Protein AF-A0ABD3ZFS5-F1 (afdb_monomer)

pLDDT: mean 71.9, std 12.24, range [45.72, 90.06]

Organism: NCBI:txid910996

Sequence (78 aa):
MLGEFCDKGVSQLNLYDVLGPKPKSEALMKVLDEINNKGRGKILFTGQGIMKDWQMKRNMLSPAYTARFSELPIAFAN

Foldseek 3Di:
DQQLDDDVPDGDADPPRDPDHDPCSVVVVVVLVVVCVVPPDHDDDPPVDDPDPDDDPPPDDDFPCPPDPVSHDDDDDD

Secondary structure (DSSP, 8-state):
--TT--STT-----TTS-SSPPTTHHHHHHHHHHHHHTSS-----TTS----S-----SSPPP-TTT-GGGSPPPPP-

InterPro domains:
  IPR025188 Domain of unknown function DUF4113 [PF13438] (26-74)

Radius of gyration: 20.81 Å; Cα contacts (8 Å, |Δi|>4): 32; chains: 1; bounding box: 55×20×56 Å

Structure (mmCIF, N/CA/C/O backbone):
data_AF-A0ABD3ZFS5-F1
#
_entry.id   AF-A0ABD3ZFS5-F1
#
loop_
_atom_site.group_PDB
_atom_site.id
_atom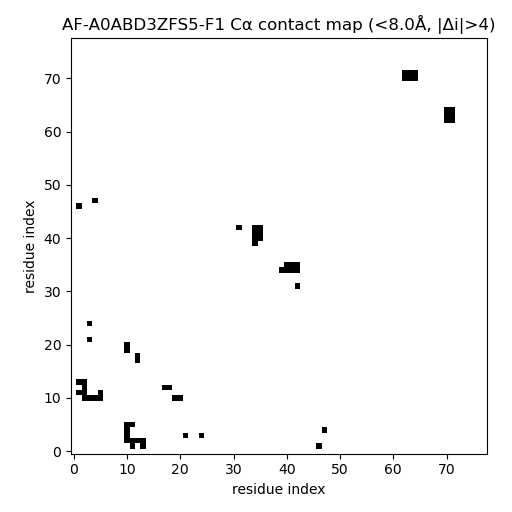_site.type_symbol
_atom_site.label_atom_id
_atom_site.label_alt_id
_atom_site.label_comp_id
_atom_site.label_asym_id
_atom_site.label_entity_id
_atom_site.label_seq_id
_atom_site.pdbx_PDB_ins_code
_atom_site.Cartn_x
_atom_site.Cartn_y
_atom_site.Cartn_z
_atom_site.occupancy
_atom_site.B_iso_or_equiv
_atom_site.auth_seq_id
_atom_site.auth_comp_id
_atom_site.auth_asym_id
_atom_site.auth_atom_id
_atom_site.pdbx_PDB_model_num
ATOM 1 N N . MET A 1 1 ? -13.263 -8.475 -5.820 1.00 51.81 1 MET A N 1
ATOM 2 C CA . MET A 1 1 ? -12.847 -8.205 -4.422 1.00 51.81 1 MET A CA 1
ATOM 3 C C . MET A 1 1 ? -11.349 -7.855 -4.385 1.00 51.81 1 MET A C 1
ATOM 5 O O . MET A 1 1 ? -10.570 -8.483 -3.688 1.00 51.81 1 MET A O 1
ATOM 9 N N . LEU A 1 2 ? -10.958 -6.878 -5.217 1.00 45.72 2 LEU A N 1
ATOM 10 C CA . LEU A 1 2 ? -9.589 -6.354 -5.404 1.00 45.72 2 LEU A CA 1
ATOM 11 C C . LEU A 1 2 ? -9.657 -4.921 -5.975 1.00 45.72 2 LEU A C 1
ATOM 13 O O . LEU A 1 2 ? -8.895 -4.062 -5.568 1.00 45.72 2 LEU A O 1
ATOM 17 N N . GLY A 1 3 ? -10.668 -4.619 -6.804 1.00 52.03 3 GLY A N 1
ATOM 18 C CA . GLY A 1 3 ? -10.976 -3.252 -7.259 1.00 52.03 3 GLY A CA 1
ATOM 19 C C . GLY A 1 3 ? -11.546 -2.309 -6.188 1.00 52.03 3 GLY A C 1
ATOM 20 O O . GLY A 1 3 ? -11.854 -1.158 -6.477 1.00 52.03 3 GLY A O 1
ATOM 21 N N . GLU A 1 4 ? -11.697 -2.781 -4.948 1.00 53.53 4 GLU A N 1
ATOM 22 C CA . GLU A 1 4 ? -12.117 -1.956 -3.805 1.00 53.53 4 GLU A CA 1
ATOM 23 C C . GLU A 1 4 ? -10.935 -1.178 -3.190 1.00 53.53 4 GLU A C 1
ATOM 25 O O . GLU A 1 4 ? -11.149 -0.344 -2.315 1.00 53.53 4 GLU A O 1
ATOM 30 N N . PHE A 1 5 ? -9.701 -1.418 -3.661 1.00 58.44 5 PHE A N 1
ATOM 31 C CA . PHE A 1 5 ? -8.459 -0.902 -3.073 1.00 58.44 5 PHE A CA 1
ATOM 32 C C . PHE A 1 5 ? -7.793 0.168 -3.917 1.00 58.44 5 PHE A C 1
ATOM 34 O O . PHE A 1 5 ? -6.716 -0.060 -4.470 1.00 58.44 5 PHE A O 1
ATOM 41 N N . CYS A 1 6 ? -8.410 1.336 -4.038 1.00 55.12 6 CYS A N 1
ATOM 42 C CA . CYS A 1 6 ? -7.804 2.395 -4.824 1.00 55.12 6 CYS A CA 1
ATOM 43 C C . CYS A 1 6 ? -7.987 3.759 -4.178 1.00 55.12 6 CYS A C 1
ATOM 45 O O . CYS A 1 6 ? -9.044 4.051 -3.616 1.00 55.12 6 CYS A O 1
ATOM 47 N N . ASP A 1 7 ? -6.954 4.597 -4.300 1.00 53.72 7 ASP A N 1
ATOM 48 C CA . ASP A 1 7 ? -7.072 6.026 -4.038 1.00 53.72 7 ASP A CA 1
ATOM 49 C C . ASP A 1 7 ? -8.250 6.594 -4.828 1.00 53.72 7 ASP A C 1
ATOM 51 O O . ASP A 1 7 ? -8.605 6.075 -5.895 1.00 53.72 7 ASP A O 1
ATOM 55 N N . LYS A 1 8 ? -8.874 7.649 -4.289 1.00 52.47 8 LYS A N 1
ATOM 56 C CA . LYS A 1 8 ? -10.031 8.312 -4.904 1.00 52.47 8 LYS A CA 1
ATOM 57 C C . LYS A 1 8 ? -9.752 8.559 -6.396 1.00 52.47 8 LYS A C 1
ATOM 59 O O . LYS A 1 8 ? -9.019 9.477 -6.741 1.00 52.47 8 LYS A O 1
ATOM 64 N N . GLY A 1 9 ? -10.340 7.726 -7.261 1.00 53.19 9 GLY A N 1
ATOM 65 C CA . GLY A 1 9 ? -10.238 7.826 -8.721 1.00 53.19 9 GLY A CA 1
ATOM 66 C C . GLY A 1 9 ? -9.496 6.707 -9.467 1.00 53.19 9 GLY A C 1
ATOM 67 O O . GLY A 1 9 ? -9.594 6.688 -10.689 1.00 53.19 9 GLY A O 1
ATOM 68 N N . VAL A 1 10 ? -8.807 5.761 -8.811 1.00 55.09 10 VAL A N 1
ATOM 69 C CA . VAL A 1 10 ? -7.933 4.790 -9.521 1.00 55.09 10 VAL A CA 1
ATOM 70 C C . VAL A 1 10 ? -8.392 3.334 -9.380 1.00 55.09 10 VAL A C 1
ATOM 72 O O . VAL A 1 10 ? -7.576 2.493 -9.078 1.00 55.09 10 VAL A O 1
ATOM 75 N N . SER A 1 11 ? -9.670 2.982 -9.562 1.00 61.25 11 SER A N 1
ATOM 76 C CA . SER A 1 11 ? -10.123 1.581 -9.384 1.00 61.25 11 SER A CA 1
ATOM 77 C C . SER A 1 11 ? -9.689 0.640 -10.519 1.00 61.25 11 SER A C 1
ATOM 79 O O . SER A 1 11 ? -10.078 0.852 -11.667 1.00 61.25 11 SER A O 1
ATOM 81 N N . GLN A 1 12 ? -8.944 -0.436 -10.215 1.00 56.91 12 GLN A N 1
ATOM 82 C CA . GLN A 1 12 ? -8.792 -1.550 -11.161 1.00 56.91 12 GLN A CA 1
ATOM 83 C C . GLN A 1 12 ? -10.092 -2.363 -11.192 1.00 56.91 12 GLN A C 1
ATOM 85 O O . GLN A 1 12 ? -10.365 -3.175 -10.305 1.00 56.91 12 GLN A O 1
ATOM 90 N N . LEU A 1 13 ? -10.893 -2.148 -12.232 1.00 61.03 13 LEU A N 1
ATOM 91 C CA . LEU A 1 13 ? -12.097 -2.931 -12.484 1.00 61.03 13 LEU A CA 1
ATOM 92 C C . LEU A 1 13 ? -11.720 -4.357 -12.902 1.00 61.03 13 LEU A C 1
ATOM 94 O O . LEU A 1 13 ? -10.853 -4.552 -13.758 1.00 61.03 13 LEU A O 1
ATOM 98 N N . ASN A 1 14 ? -12.368 -5.368 -12.313 1.00 62.56 14 ASN A N 1
ATOM 99 C CA . ASN A 1 14 ? -12.315 -6.711 -12.890 1.00 62.56 14 ASN A CA 1
ATOM 100 C C . ASN A 1 14 ? -13.051 -6.715 -14.234 1.00 62.56 14 ASN A C 1
ATOM 102 O O . ASN A 1 14 ? -13.917 -5.879 -14.474 1.00 62.56 14 ASN A O 1
ATOM 106 N N . LEU A 1 15 ? -12.764 -7.716 -15.071 1.00 69.88 15 LEU A N 1
ATOM 107 C CA . LEU A 1 15 ? -13.374 -7.895 -16.396 1.00 69.88 15 LEU A CA 1
ATOM 108 C C . LEU A 1 15 ? -14.921 -7.849 -16.388 1.00 69.88 15 LEU A C 1
ATOM 110 O O . LEU A 1 15 ? -15.526 -7.547 -17.409 1.00 69.88 15 LEU A O 1
ATOM 114 N N . TYR A 1 16 ? -15.546 -8.123 -15.237 1.00 70.25 16 TYR A N 1
ATOM 115 C CA . TYR A 1 16 ? -16.998 -8.147 -15.034 1.00 70.25 16 TYR A CA 1
ATOM 116 C C . TYR A 1 16 ? -17.514 -7.082 -14.049 1.00 70.25 16 TYR A C 1
ATOM 118 O O . TYR A 1 16 ? -18.69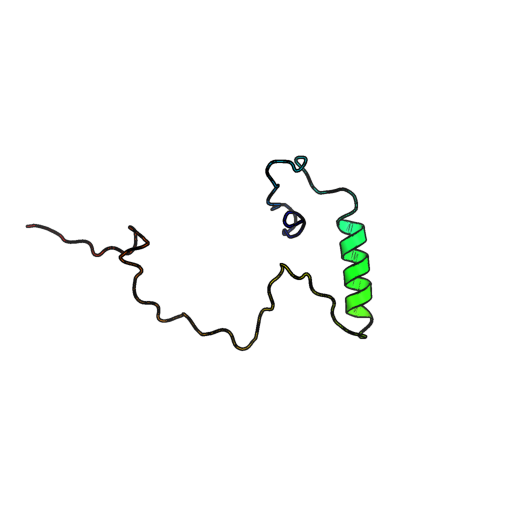1 -7.110 -13.691 1.00 70.25 16 TYR A O 1
ATOM 126 N N . ASP A 1 17 ? -16.659 -6.186 -13.547 1.00 67.25 17 ASP A N 1
ATOM 127 C CA . ASP A 1 17 ? -17.114 -5.127 -12.642 1.00 67.25 17 ASP A CA 1
ATOM 128 C C . ASP A 1 17 ? -17.802 -4.002 -13.438 1.00 67.25 17 ASP A C 1
ATOM 130 O O . ASP A 1 17 ? -17.385 -3.625 -14.534 1.00 67.25 17 ASP A O 1
ATOM 134 N N . VAL A 1 18 ? -18.869 -3.443 -12.862 1.00 64.81 18 VAL A N 1
ATOM 135 C CA . VAL A 1 18 ? -19.565 -2.272 -13.411 1.00 64.81 18 VAL A CA 1
ATOM 136 C C . VAL A 1 18 ? -18.642 -1.056 -13.320 1.00 64.81 18 VAL A C 1
ATOM 138 O O . VAL A 1 18 ? -18.086 -0.792 -12.256 1.00 64.81 18 VAL A O 1
ATOM 141 N N . LEU A 1 19 ? -18.506 -0.307 -14.420 1.00 60.03 19 LEU A N 1
ATOM 142 C CA . LEU A 1 19 ? -17.727 0.932 -14.490 1.00 60.03 19 LEU A CA 1
ATOM 143 C C . LEU A 1 19 ? -18.212 1.939 -13.436 1.00 60.03 19 LEU A C 1
ATOM 145 O O . LEU A 1 19 ? -19.269 2.547 -13.591 1.00 60.03 19 LEU A O 1
ATOM 149 N N . GLY A 1 20 ? -17.431 2.123 -12.371 1.00 62.06 20 GLY A N 1
ATOM 150 C CA . GLY A 1 20 ? -17.675 3.152 -11.364 1.00 62.06 20 GLY A CA 1
ATOM 151 C C . GLY A 1 20 ? -17.383 2.712 -9.926 1.00 62.06 20 GLY A C 1
ATOM 152 O O . GLY A 1 20 ? -17.157 1.532 -9.651 1.00 62.06 20 GLY A O 1
ATOM 153 N N . PRO A 1 21 ? -17.368 3.666 -8.980 1.00 61.81 21 PRO A N 1
ATOM 154 C CA . PRO A 1 21 ? -17.202 3.365 -7.564 1.00 61.81 21 PRO A CA 1
ATOM 155 C C . PRO A 1 21 ? -18.372 2.511 -7.060 1.00 61.81 21 PRO A C 1
ATOM 157 O O . PRO A 1 21 ? -19.540 2.840 -7.276 1.00 61.81 21 PRO A O 1
ATOM 160 N N . LYS A 1 22 ? -18.067 1.406 -6.367 1.00 66.19 22 LYS A N 1
ATOM 161 C CA . LYS A 1 22 ? -19.107 0.518 -5.837 1.00 66.19 22 LYS A CA 1
ATOM 162 C C . LYS A 1 22 ? -19.979 1.240 -4.804 1.00 66.19 22 LYS A C 1
ATOM 164 O O . LYS A 1 22 ? -19.440 1.889 -3.901 1.00 66.19 22 LYS A O 1
ATOM 169 N N . PRO A 1 23 ? -21.314 1.078 -4.861 1.00 63.34 23 PRO A N 1
ATOM 170 C CA . PRO A 1 23 ? -22.188 1.603 -3.824 1.00 63.34 23 PRO A CA 1
ATOM 171 C C . PRO A 1 23 ? -21.820 0.966 -2.476 1.00 63.34 23 PRO A C 1
ATOM 173 O O . PRO A 1 23 ? -21.611 -0.244 -2.401 1.00 63.34 23 PRO A O 1
ATOM 176 N N . LYS A 1 24 ? -21.786 1.782 -1.412 1.00 68.81 24 LYS A N 1
ATOM 177 C CA . LYS A 1 24 ? -21.454 1.418 -0.012 1.00 68.81 24 LYS A CA 1
ATOM 178 C C . LYS A 1 24 ? -19.964 1.281 0.340 1.00 68.81 24 LYS A C 1
ATOM 180 O O . LYS A 1 24 ? -19.673 0.974 1.496 1.00 68.81 24 LYS A O 1
ATOM 185 N N . SER A 1 25 ? -19.029 1.557 -0.575 1.00 71.12 25 SER A N 1
ATOM 186 C CA . SER A 1 25 ? -17.590 1.547 -0.248 1.00 71.12 25 SER A CA 1
ATOM 187 C C . SER A 1 25 ? -17.236 2.539 0.870 1.00 71.12 25 SER A C 1
ATOM 189 O O . SER A 1 25 ? -16.511 2.196 1.796 1.00 71.12 25 SER A O 1
ATOM 191 N N . GLU A 1 26 ? -17.823 3.736 0.847 1.00 74.69 26 GLU A N 1
ATOM 192 C CA . GLU A 1 26 ? -17.596 4.776 1.857 1.00 74.69 26 GLU A CA 1
ATOM 193 C C . GLU A 1 26 ? -18.085 4.364 3.254 1.00 74.69 26 GLU A C 1
ATOM 195 O O . GLU A 1 26 ? -17.377 4.535 4.245 1.00 74.69 26 GLU A O 1
ATOM 200 N N . ALA A 1 27 ? -19.274 3.758 3.336 1.00 81.81 27 ALA A N 1
ATOM 201 C CA . ALA A 1 27 ? -19.822 3.268 4.598 1.00 81.81 27 ALA A CA 1
ATOM 202 C C . ALA A 1 27 ? -18.963 2.140 5.192 1.00 81.81 27 ALA A C 1
ATOM 204 O O . ALA A 1 27 ? -18.731 2.113 6.399 1.00 81.81 27 ALA A O 1
ATOM 205 N N . LEU A 1 28 ? -18.456 1.238 4.343 1.00 81.94 28 LEU A N 1
ATOM 206 C CA . LEU A 1 28 ? -17.534 0.180 4.754 1.00 81.94 28 LEU A CA 1
ATOM 207 C C . LEU A 1 28 ? -16.221 0.759 5.300 1.00 81.94 28 LEU A C 1
ATOM 209 O O . LEU A 1 28 ? -15.793 0.364 6.385 1.00 81.94 28 LEU A O 1
ATOM 213 N N . MET A 1 29 ? -15.612 1.711 4.582 1.00 80.06 29 MET A N 1
ATOM 214 C CA . MET A 1 29 ? -14.369 2.362 5.015 1.00 80.06 29 MET A CA 1
ATOM 215 C C . MET A 1 29 ? -14.548 3.078 6.358 1.00 80.06 29 MET A C 1
ATOM 217 O O . MET A 1 29 ? -13.716 2.922 7.247 1.00 80.06 29 MET A O 1
ATOM 221 N N . LYS A 1 30 ? -15.684 3.755 6.566 1.00 84.00 30 LYS A N 1
ATOM 222 C CA . LYS A 1 30 ? -15.991 4.416 7.842 1.00 84.00 30 LYS A CA 1
ATOM 223 C C . LYS A 1 30 ? -16.075 3.434 9.016 1.00 84.00 30 LYS A C 1
ATOM 225 O O . LYS A 1 30 ? -15.530 3.704 10.083 1.00 84.00 30 LYS A O 1
ATOM 230 N N . VAL A 1 31 ? -16.729 2.286 8.831 1.00 86.50 31 VAL A N 1
ATOM 231 C CA . VAL A 1 31 ? -16.817 1.248 9.875 1.00 86.50 31 VAL A CA 1
ATOM 232 C C . VAL A 1 31 ? -15.438 0.669 10.193 1.00 86.50 31 VAL A C 1
ATOM 234 O O . VAL A 1 31 ? -15.120 0.442 11.361 1.00 86.50 31 VAL A O 1
ATOM 237 N N . LEU A 1 32 ? -14.601 0.455 9.178 1.00 83.12 32 LEU A N 1
ATOM 238 C CA . LEU A 1 32 ? -13.224 0.000 9.369 1.00 83.12 32 LEU A CA 1
ATOM 239 C C . LEU A 1 32 ? -12.390 1.000 10.167 1.00 83.12 32 LEU A C 1
ATOM 241 O O . LEU A 1 32 ? -11.707 0.594 11.108 1.00 83.12 32 LEU A O 1
ATOM 245 N N . ASP A 1 33 ? -12.490 2.289 9.849 1.00 83.94 33 ASP A N 1
ATOM 246 C CA . ASP A 1 33 ? -11.806 3.348 10.593 1.00 83.94 33 ASP A CA 1
ATOM 247 C C . ASP A 1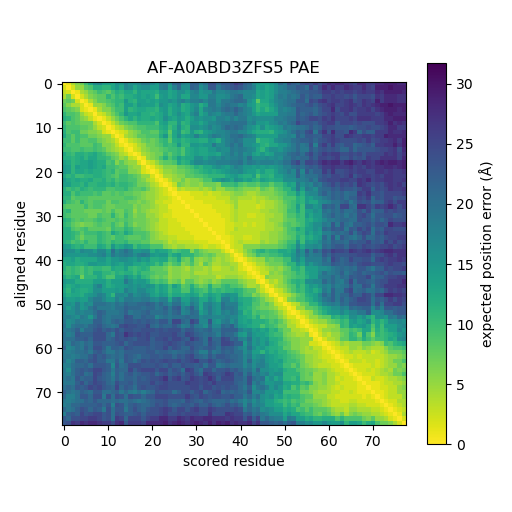 33 ? -12.282 3.404 12.049 1.00 83.94 33 ASP A C 1
ATOM 249 O O . ASP A 1 33 ? -11.470 3.483 12.972 1.00 83.94 33 ASP A O 1
ATOM 253 N N . GLU A 1 34 ? -13.590 3.284 12.290 1.00 87.69 34 GLU A N 1
ATOM 254 C CA . GLU A 1 34 ? -14.137 3.215 13.648 1.00 87.69 34 GLU A CA 1
ATOM 255 C C . GLU A 1 34 ? -13.603 2.016 14.438 1.00 87.69 34 GLU A C 1
ATOM 257 O O . GLU A 1 34 ? -13.321 2.145 15.631 1.00 87.69 34 GLU A O 1
ATOM 262 N N . ILE A 1 35 ? -13.460 0.849 13.807 1.00 86.88 35 ILE A N 1
ATOM 263 C CA . ILE A 1 35 ? -12.901 -0.337 14.466 1.00 86.88 35 ILE A CA 1
ATOM 264 C C . ILE A 1 35 ? -11.409 -0.136 14.751 1.00 86.88 35 ILE A C 1
ATOM 266 O O . ILE A 1 35 ? -10.966 -0.382 15.875 1.00 86.88 35 ILE A O 1
ATOM 270 N N . ASN A 1 36 ? -10.656 0.375 13.776 1.00 84.56 36 ASN A N 1
ATOM 271 C CA . ASN A 1 36 ? -9.224 0.640 13.908 1.00 84.56 36 ASN A CA 1
ATOM 272 C C . ASN A 1 36 ? -8.915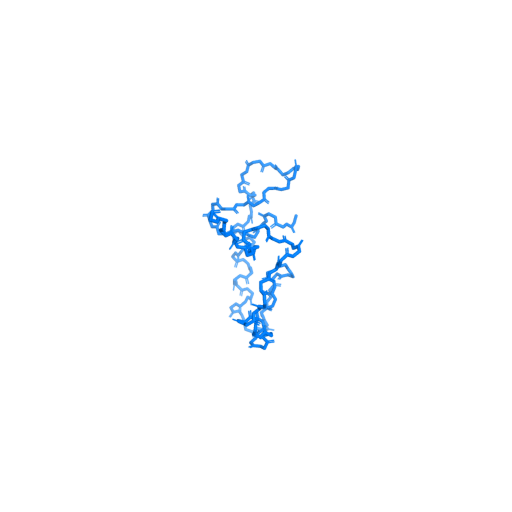 1.691 14.988 1.00 84.56 36 ASN A C 1
ATOM 274 O O . ASN A 1 36 ? -7.910 1.569 15.691 1.00 84.56 36 ASN A O 1
ATOM 278 N N . ASN A 1 37 ? -9.802 2.670 15.186 1.00 84.75 37 ASN A N 1
ATOM 279 C CA . ASN A 1 37 ? -9.666 3.705 16.215 1.00 84.75 37 ASN A CA 1
ATOM 280 C C . ASN A 1 37 ? -10.050 3.231 17.629 1.00 84.75 37 ASN A C 1
ATOM 282 O O . ASN A 1 37 ? -9.620 3.831 18.612 1.00 84.75 37 ASN A O 1
ATOM 286 N N . LYS A 1 38 ? -10.817 2.140 17.771 1.00 86.00 38 LYS A N 1
ATOM 287 C CA . LYS A 1 38 ? -11.240 1.595 19.081 1.00 86.00 38 LYS A CA 1
ATOM 288 C C . LYS A 1 38 ? -10.134 0.830 19.827 1.00 86.00 38 LYS A C 1
ATOM 290 O O . LYS A 1 38 ? -10.369 0.354 20.935 1.00 86.00 38 LYS A O 1
ATOM 295 N N . GLY A 1 39 ? -8.939 0.691 19.247 1.00 72.56 39 GLY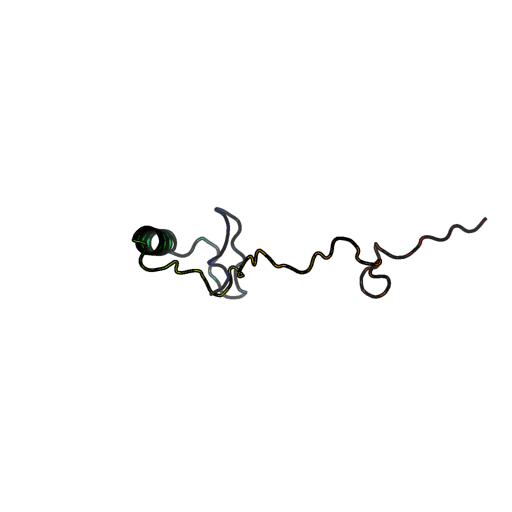 A N 1
ATOM 296 C CA . GLY A 1 39 ? -7.722 0.263 19.953 1.00 72.56 39 GLY A CA 1
ATOM 297 C C . GLY A 1 39 ? -7.637 -1.217 20.354 1.00 72.56 39 GLY A C 1
ATOM 298 O O . GLY A 1 39 ? -6.611 -1.640 20.874 1.00 72.56 39 GLY A O 1
ATOM 299 N N . ARG A 1 40 ? -8.664 -2.037 20.083 1.00 75.50 40 ARG A N 1
ATOM 300 C CA . ARG A 1 40 ? -8.665 -3.490 20.376 1.00 75.50 40 ARG A CA 1
ATOM 301 C C . ARG A 1 40 ? -7.885 -4.336 19.357 1.00 75.50 40 ARG A C 1
ATOM 303 O O . ARG A 1 40 ? -7.862 -5.557 19.462 1.00 75.50 40 ARG A O 1
ATOM 310 N N . GLY A 1 41 ? -7.265 -3.688 18.377 1.00 70.31 41 GLY A N 1
ATOM 311 C CA . GLY A 1 41 ? -6.551 -4.304 17.265 1.00 70.31 41 GLY A CA 1
ATOM 312 C C . GLY A 1 41 ? -6.774 -3.505 15.985 1.00 70.31 41 GLY A C 1
ATOM 313 O O . GLY A 1 41 ? -7.766 -2.789 15.866 1.00 70.31 41 GLY A O 1
ATOM 314 N N . LYS A 1 42 ? -5.842 -3.610 15.035 1.00 73.44 42 LYS A N 1
ATOM 315 C CA . LYS A 1 42 ? -5.996 -3.027 13.698 1.00 73.44 42 LYS A CA 1
ATOM 316 C C . LYS A 1 42 ? -6.453 -4.115 12.736 1.00 73.44 42 LYS A C 1
ATOM 318 O O . LYS A 1 42 ? -5.759 -5.115 12.563 1.00 73.44 42 LYS A O 1
ATOM 323 N N . ILE A 1 43 ? -7.609 -3.916 12.122 1.00 77.19 43 ILE A N 1
ATOM 324 C CA . ILE A 1 43 ? -8.072 -4.708 10.992 1.00 77.19 43 ILE A CA 1
ATOM 325 C C . ILE A 1 43 ? -7.467 -4.084 9.739 1.00 77.19 43 ILE A C 1
ATOM 327 O O . ILE A 1 43 ? -7.708 -2.923 9.407 1.00 77.19 43 ILE A O 1
ATOM 331 N N . LEU A 1 44 ? -6.646 -4.879 9.068 1.00 70.06 44 LEU A N 1
ATOM 332 C CA . LEU A 1 44 ? -6.031 -4.551 7.794 1.00 70.06 44 LEU A CA 1
ATOM 333 C C . LEU A 1 44 ? -6.647 -5.454 6.736 1.00 70.06 44 LEU A C 1
ATOM 335 O O . LEU A 1 44 ? -7.002 -6.605 7.010 1.00 70.06 44 LEU A O 1
ATOM 339 N N . PHE A 1 45 ? -6.751 -4.953 5.514 1.00 70.19 45 PHE A N 1
ATOM 340 C CA . PHE A 1 45 ? -7.172 -5.796 4.410 1.00 70.19 45 PHE A CA 1
ATOM 341 C C . PHE A 1 45 ? -6.061 -6.778 4.043 1.00 70.19 45 PHE A C 1
ATOM 343 O O . PHE A 1 45 ? -4.896 -6.406 3.907 1.00 70.19 45 PHE A O 1
ATOM 350 N N . THR A 1 46 ? -6.432 -8.033 3.806 1.00 64.50 46 THR A N 1
ATOM 351 C CA . THR A 1 46 ? -5.509 -9.116 3.430 1.00 64.50 46 THR A CA 1
ATOM 352 C C . THR A 1 46 ? -4.741 -8.850 2.127 1.00 64.50 46 THR A C 1
ATOM 354 O O . THR A 1 46 ? -3.665 -9.412 1.942 1.00 64.50 46 THR A O 1
ATOM 357 N N . GLY A 1 47 ? -5.246 -7.970 1.249 1.00 62.69 47 GLY A N 1
ATOM 358 C CA . GLY A 1 47 ? -4.615 -7.582 -0.021 1.00 62.69 47 GLY A CA 1
ATOM 359 C C . GLY A 1 47 ? -3.758 -6.309 0.011 1.00 62.69 47 GLY A C 1
ATOM 360 O O . GLY A 1 47 ? -3.046 -6.052 -0.953 1.00 62.69 47 GLY A O 1
ATOM 361 N N . GLN A 1 48 ? -3.779 -5.527 1.099 1.00 61.72 48 GLN A N 1
ATOM 362 C CA . GLN A 1 48 ? -2.996 -4.281 1.210 1.00 61.72 48 GLN A CA 1
ATOM 363 C C . GLN A 1 48 ? -1.483 -4.546 1.327 1.00 61.72 48 GLN A C 1
ATOM 365 O O . GLN A 1 48 ? -0.664 -3.650 1.137 1.00 61.72 48 GLN A O 1
ATOM 370 N N . GLY A 1 49 ? -1.110 -5.796 1.617 1.00 57.91 49 GLY A N 1
ATOM 371 C CA . GLY A 1 49 ? 0.244 -6.162 1.995 1.00 57.91 49 GLY A CA 1
ATOM 372 C C . GLY A 1 49 ? 0.551 -5.706 3.420 1.00 57.91 49 GLY A C 1
ATOM 373 O O . GLY A 1 49 ? 0.099 -4.667 3.893 1.00 57.91 49 GLY A O 1
ATOM 374 N N . ILE A 1 50 ? 1.336 -6.501 4.139 1.00 61.69 50 ILE A N 1
ATOM 375 C CA . ILE A 1 50 ? 1.927 -6.046 5.395 1.00 61.69 50 ILE A CA 1
ATOM 376 C C . ILE A 1 50 ? 3.194 -5.301 4.978 1.00 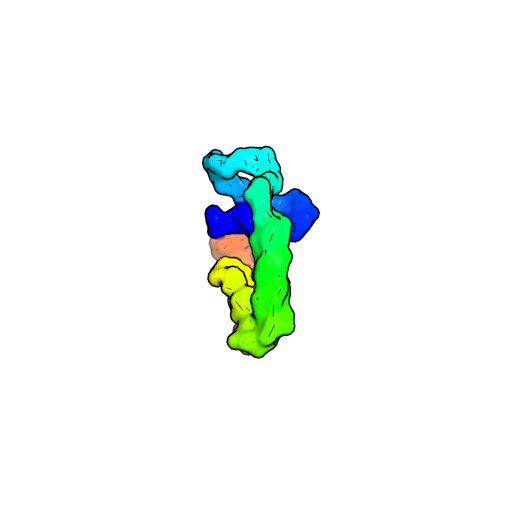61.69 50 ILE A C 1
ATOM 378 O O . ILE A 1 50 ? 4.158 -5.952 4.568 1.00 61.69 50 ILE A O 1
ATOM 382 N N . MET A 1 51 ? 3.201 -3.964 5.041 1.00 57.38 51 MET A N 1
ATOM 383 C CA . MET A 1 51 ? 4.464 -3.219 5.056 1.00 57.38 51 MET A CA 1
ATOM 384 C C . MET A 1 51 ? 5.212 -3.664 6.311 1.00 57.38 51 MET A C 1
ATOM 386 O O . MET A 1 51 ? 4.930 -3.220 7.419 1.00 57.38 51 MET A O 1
ATOM 390 N N . LYS A 1 52 ? 6.089 -4.652 6.144 1.00 60.19 52 LYS A N 1
ATOM 391 C CA . LYS A 1 52 ? 6.958 -5.139 7.205 1.00 60.19 52 LYS A 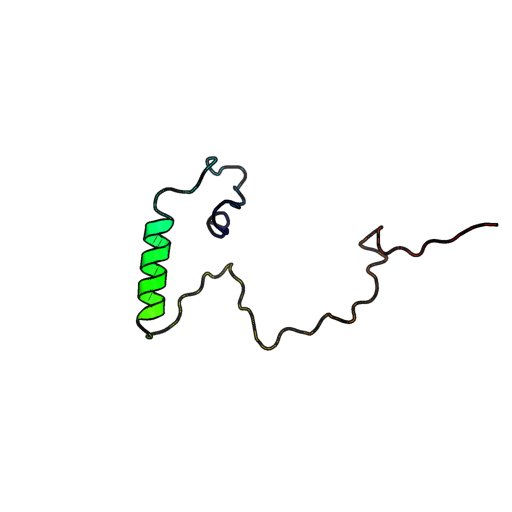CA 1
ATOM 392 C C . LYS A 1 52 ? 8.141 -4.193 7.283 1.00 60.19 52 LYS A C 1
ATOM 394 O O . LYS A 1 52 ? 8.817 -3.994 6.277 1.00 60.19 52 LYS A O 1
ATOM 399 N N . ASP A 1 53 ? 8.438 -3.701 8.480 1.00 60.50 53 ASP A N 1
ATOM 400 C CA . ASP A 1 53 ? 9.635 -2.886 8.731 1.00 60.50 53 ASP A CA 1
ATOM 401 C C . ASP A 1 53 ? 10.931 -3.618 8.329 1.00 60.50 53 ASP A C 1
ATOM 403 O O . ASP A 1 53 ? 11.933 -3.003 7.976 1.00 60.50 53 ASP A O 1
ATOM 407 N N . TRP A 1 54 ? 10.902 -4.954 8.316 1.00 64.44 54 TRP A N 1
ATOM 408 C CA . TRP A 1 54 ? 11.973 -5.824 7.837 1.00 64.44 54 TRP A CA 1
ATOM 409 C C . TRP A 1 54 ? 11.702 -6.321 6.411 1.00 64.44 54 TRP A C 1
ATOM 411 O O . TRP A 1 54 ? 11.542 -7.512 6.159 1.00 64.44 54 TRP A O 1
ATOM 421 N N . GLN A 1 55 ? 11.646 -5.428 5.429 1.00 66.31 55 GLN A N 1
ATOM 422 C CA . GLN A 1 55 ? 11.679 -5.862 4.033 1.00 66.31 55 GLN A CA 1
ATOM 423 C C . GLN A 1 55 ? 13.131 -6.034 3.571 1.00 66.31 55 GLN A C 1
ATOM 425 O O . GLN A 1 55 ? 13.996 -5.208 3.857 1.00 66.31 55 GLN A O 1
ATOM 430 N N . MET A 1 56 ? 13.414 -7.115 2.839 1.00 68.62 56 MET A N 1
ATOM 431 C CA . MET A 1 56 ? 14.726 -7.325 2.226 1.00 68.62 56 MET A CA 1
ATOM 432 C C . MET A 1 56 ? 15.064 -6.124 1.324 1.00 68.62 56 MET A C 1
ATOM 434 O O . MET A 1 56 ? 14.351 -5.853 0.356 1.00 68.62 56 MET A O 1
ATOM 438 N N . LYS A 1 57 ? 16.139 -5.393 1.650 1.00 71.06 57 LYS A N 1
ATOM 439 C CA . LYS A 1 57 ? 16.568 -4.178 0.941 1.00 71.06 57 LYS A CA 1
ATOM 440 C C . LYS A 1 57 ? 17.108 -4.538 -0.446 1.00 71.06 57 LYS A C 1
ATOM 442 O O . LYS A 1 57 ? 18.283 -4.851 -0.603 1.00 71.06 57 LYS A O 1
ATOM 447 N N . ARG A 1 58 ? 16.253 -4.482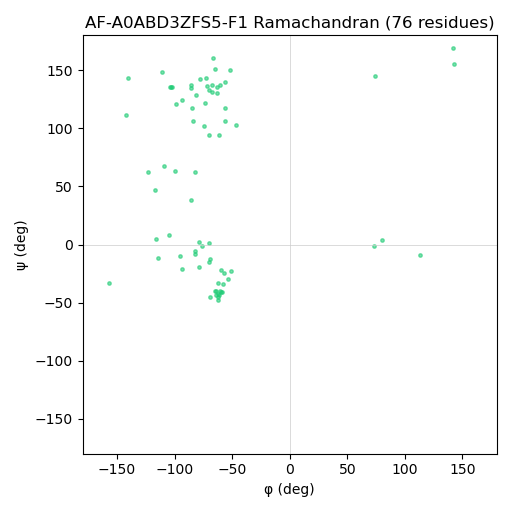 -1.467 1.00 73.50 58 ARG A N 1
ATOM 448 C CA . ARG A 1 58 ? 16.598 -4.775 -2.872 1.00 73.50 58 ARG A CA 1
ATOM 449 C C . ARG A 1 58 ? 17.161 -3.557 -3.623 1.00 73.50 58 ARG A C 1
ATOM 451 O O . ARG A 1 58 ? 16.869 -3.364 -4.794 1.00 73.50 58 ARG A O 1
ATOM 458 N N . ASN A 1 59 ? 17.970 -2.727 -2.964 1.00 74.81 59 ASN A N 1
ATOM 459 C CA . ASN A 1 59 ? 18.515 -1.506 -3.583 1.00 74.81 59 ASN A CA 1
ATOM 460 C C . ASN A 1 59 ? 19.754 -1.771 -4.454 1.00 74.81 59 ASN A C 1
ATOM 462 O O . ASN A 1 59 ? 20.223 -0.865 -5.128 1.00 74.81 59 ASN A O 1
ATOM 466 N N . MET A 1 60 ? 20.292 -2.992 -4.418 1.00 77.56 60 MET A N 1
ATOM 467 C CA . MET A 1 60 ? 21.460 -3.423 -5.191 1.00 77.56 60 MET A CA 1
ATOM 468 C C . MET A 1 60 ? 21.078 -4.642 -6.038 1.00 77.56 60 MET A C 1
ATOM 470 O O . MET A 1 60 ? 21.564 -5.747 -5.809 1.00 77.56 60 MET A O 1
ATOM 474 N N . LEU A 1 61 ? 20.127 -4.470 -6.956 1.00 80.56 61 LEU A N 1
ATOM 475 C CA . LEU A 1 61 ? 19.780 -5.509 -7.925 1.00 80.56 61 LEU A CA 1
ATOM 476 C C . LEU A 1 61 ? 20.710 -5.397 -9.133 1.00 80.56 61 LEU A C 1
ATOM 478 O O . LEU A 1 61 ? 20.942 -4.302 -9.641 1.00 80.56 61 LEU A O 1
ATOM 482 N N . SER A 1 62 ? 21.229 -6.533 -9.596 1.00 84.88 62 SER A N 1
ATOM 483 C CA . SER A 1 62 ? 21.869 -6.598 -10.908 1.00 84.88 62 SER A CA 1
ATOM 484 C C . SER A 1 62 ? 20.828 -6.330 -12.001 1.00 84.88 62 SER A C 1
ATOM 486 O O . SER A 1 62 ? 19.665 -6.703 -11.808 1.00 84.88 62 SER A O 1
ATOM 488 N N . PRO A 1 63 ? 21.223 -5.766 -13.154 1.00 85.56 63 PRO A N 1
ATOM 489 C CA . PRO A 1 63 ? 20.303 -5.578 -14.266 1.00 85.56 63 PRO A CA 1
ATOM 490 C C . PRO A 1 63 ? 19.657 -6.902 -14.699 1.00 85.56 63 PRO A C 1
ATOM 492 O O . PRO A 1 63 ? 20.296 -7.958 -14.740 1.00 85.56 63 PRO A O 1
ATOM 495 N N . ALA A 1 64 ? 18.371 -6.851 -15.012 1.00 87.25 64 ALA A N 1
ATOM 496 C CA . ALA A 1 64 ? 17.538 -7.967 -15.418 1.00 87.25 64 ALA A CA 1
ATOM 497 C C . ALA A 1 64 ? 17.706 -8.265 -16.915 1.00 87.25 64 ALA A C 1
ATOM 499 O O . ALA A 1 64 ? 16.744 -8.206 -17.684 1.00 87.25 64 ALA A O 1
ATOM 500 N N . TYR A 1 65 ? 18.924 -8.632 -17.321 1.00 85.19 65 TYR A N 1
ATOM 501 C CA . TYR A 1 65 ? 19.299 -8.853 -18.723 1.00 85.19 65 TYR A CA 1
ATOM 502 C C . TYR A 1 65 ? 18.393 -9.840 -19.477 1.00 85.19 65 TYR A C 1
ATOM 504 O O . TYR A 1 65 ? 18.223 -9.723 -20.684 1.00 85.19 65 TYR A O 1
ATOM 512 N N . THR A 1 66 ? 17.796 -10.813 -18.787 1.00 86.75 66 THR A N 1
ATOM 513 C CA . THR A 1 66 ? 16.942 -11.839 -19.409 1.00 86.75 66 THR A CA 1
ATOM 514 C C . THR A 1 66 ? 15.458 -11.492 -19.412 1.00 86.75 66 THR A C 1
ATOM 516 O O . THR A 1 66 ? 14.702 -12.061 -20.194 1.00 86.75 66 THR A O 1
ATOM 519 N N . ALA A 1 67 ? 15.024 -10.585 -18.536 1.00 88.31 67 ALA A N 1
ATOM 520 C CA . ALA A 1 67 ? 13.608 -10.300 -18.308 1.00 88.31 67 ALA A CA 1
ATOM 521 C C . ALA A 1 67 ? 13.205 -8.883 -18.731 1.00 88.31 67 ALA A C 1
ATOM 523 O O . ALA A 1 67 ? 12.012 -8.581 -18.786 1.00 88.31 67 ALA A O 1
ATOM 524 N N . ARG A 1 68 ? 14.171 -8.001 -19.020 1.00 85.81 68 ARG A N 1
ATOM 525 C CA . ARG A 1 68 ? 13.894 -6.618 -19.395 1.00 85.81 68 ARG A CA 1
ATOM 526 C C . ARG A 1 68 ? 14.837 -6.116 -20.483 1.00 85.81 68 ARG A C 1
ATOM 528 O O . ARG A 1 68 ? 16.007 -5.849 -20.239 1.00 85.81 68 ARG A O 1
ATOM 535 N N . PHE A 1 69 ? 14.277 -5.890 -21.671 1.00 87.44 69 PHE A N 1
ATOM 536 C CA . PHE A 1 69 ? 15.015 -5.363 -22.824 1.00 87.44 69 PHE A CA 1
ATOM 537 C C . PHE A 1 69 ? 15.673 -4.003 -22.558 1.00 87.44 69 PHE A C 1
ATOM 539 O O . PHE A 1 69 ? 16.762 -3.753 -23.059 1.00 87.44 69 PHE A O 1
ATOM 546 N N . SER A 1 70 ? 15.057 -3.140 -21.742 1.00 88.31 70 SER A N 1
ATOM 547 C CA . SER A 1 70 ? 15.613 -1.818 -21.412 1.00 88.31 70 SER A CA 1
ATOM 548 C C . SER A 1 70 ? 16.874 -1.869 -20.545 1.00 88.31 70 SER A C 1
ATOM 550 O O . SER A 1 70 ? 17.511 -0.843 -20.348 1.00 88.31 70 SER A O 1
ATOM 552 N N . GLU A 1 71 ? 17.198 -3.029 -19.977 1.00 89.56 71 GLU A N 1
ATOM 553 C CA . GLU A 1 71 ? 18.367 -3.233 -19.117 1.00 89.56 71 GLU A CA 1
ATOM 554 C C . GLU A 1 71 ? 19.490 -3.997 -19.841 1.00 89.56 71 GLU A C 1
ATOM 556 O O . GLU A 1 71 ? 20.487 -4.366 -19.223 1.00 89.56 71 GLU A O 1
ATOM 561 N N . LEU A 1 72 ? 19.351 -4.225 -21.153 1.00 90.06 72 LEU A N 1
ATOM 562 C CA . LEU A 1 72 ? 20.391 -4.828 -21.982 1.00 90.06 72 LEU A CA 1
ATOM 563 C C . LEU A 1 72 ? 21.552 -3.849 -22.237 1.00 90.06 72 LEU A C 1
ATOM 565 O O . LEU A 1 72 ? 21.320 -2.655 -22.441 1.00 90.06 72 LEU A O 1
ATOM 569 N N . PRO A 1 73 ? 22.804 -4.336 -22.273 1.00 87.94 73 PRO A N 1
ATOM 570 C CA . PRO A 1 73 ? 23.951 -3.507 -22.620 1.00 87.94 73 PRO A CA 1
ATOM 571 C C . PRO A 1 73 ? 23.892 -3.079 -24.093 1.00 87.94 73 PRO A C 1
ATOM 573 O O . PRO A 1 73 ? 23.596 -3.885 -24.976 1.00 87.94 73 PRO A O 1
ATOM 576 N N . ILE A 1 74 ? 24.206 -1.810 -24.360 1.00 90.00 74 ILE A N 1
ATOM 577 C CA . ILE A 1 74 ? 24.263 -1.252 -25.716 1.00 90.00 74 ILE A CA 1
ATOM 578 C C . ILE A 1 74 ? 25.704 -1.353 -26.214 1.00 90.00 74 ILE A C 1
ATOM 580 O O . ILE A 1 74 ? 26.623 -0.844 -25.573 1.00 90.00 74 ILE A O 1
ATOM 584 N N . ALA A 1 75 ? 25.896 -2.001 -27.360 1.00 87.88 75 ALA A N 1
ATOM 585 C CA . ALA A 1 75 ? 27.177 -2.049 -28.051 1.00 87.88 75 ALA A CA 1
ATOM 586 C C . ALA A 1 75 ? 27.159 -1.085 -29.243 1.00 87.88 75 ALA A C 1
ATOM 588 O O . ALA A 1 75 ? 26.197 -1.059 -30.010 1.00 87.88 75 ALA A O 1
ATOM 589 N N . PHE A 1 76 ? 28.235 -0.317 -29.406 1.00 86.12 76 PHE A N 1
ATOM 590 C CA . PHE A 1 76 ? 28.465 0.522 -30.580 1.00 86.12 76 PHE A CA 1
ATOM 591 C C . PHE A 1 76 ? 29.485 -0.169 -31.487 1.00 86.12 76 PHE A C 1
ATOM 593 O O . PHE A 1 76 ? 30.493 -0.684 -31.001 1.00 86.12 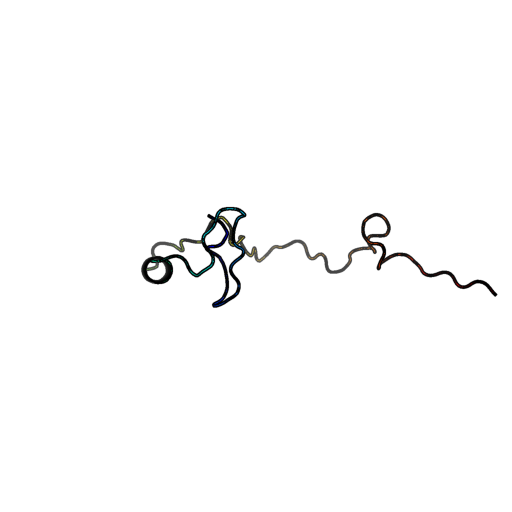76 PHE A O 1
ATOM 600 N N . ALA A 1 77 ? 29.216 -0.190 -32.790 1.00 78.50 77 ALA A N 1
ATOM 601 C CA . ALA A 1 77 ? 30.161 -0.640 -33.806 1.00 78.50 77 ALA A CA 1
ATOM 602 C C . ALA A 1 77 ? 30.744 0.589 -34.522 1.00 78.50 77 ALA A C 1
ATOM 604 O O . ALA A 1 77 ? 29.991 1.514 -34.831 1.00 78.50 77 ALA A O 1
ATOM 605 N N . ASN A 1 78 ? 32.066 0.595 -34.729 1.00 61.81 78 ASN A N 1
ATOM 606 C CA . ASN A 1 78 ? 32.784 1.608 -35.516 1.00 61.81 78 ASN A CA 1
ATOM 607 C C . ASN A 1 78 ? 32.695 1.312 -37.013 1.00 61.81 78 ASN A C 1
ATOM 609 O O . ASN A 1 78 ? 32.739 0.109 -37.362 1.00 61.81 78 ASN A O 1
#

Mean predicted aligned error: 14.69 Å

Solvent-accessible surface area (backbone atoms only — not comparable to full-atom values): 5594 Å² total; per-residue (Å²): 145,64,45,83,75,46,66,99,86,59,62,58,69,53,101,83,54,73,94,67,86,64,88,64,52,66,62,52,52,51,53,51,51,56,50,42,70,65,69,87,51,76,83,72,65,90,83,75,59,82,88,53,95,83,58,84,82,76,85,80,68,76,72,48,60,91,83,33,80,91,50,49,87,87,84,87,84,133